Protein AF-A0A2D6SP25-F1 (afdb_monomer)

pLDDT: mean 74.11, std 10.79, range [39.97, 88.5]

Solvent-accessible surface area (backbone atoms only — not comparable to full-atom values): 5726 Å² total; per-residue (Å²): 126,67,58,74,43,81,46,79,43,81,40,62,92,59,48,62,34,39,37,40,40,27,61,69,54,90,58,72,79,62,97,85,60,58,66,69,62,54,50,40,51,76,67,67,68,73,50,43,37,40,41,39,38,96,65,89,55,63,67,45,61,84,78,54,32,40,36,84,57,37,64,40,72,47,64,50,57,94,41,26,40,52,32,31,38,34,38,71,77,92,39,34,39,53,45,77,53,129

Nearest PDB structures (foldseek):
  8etg-assembly1_d  TM=3.106E-01  e=1.733E+00  Schizosaccharomyces pombe
  6luo-assembly2_B  TM=3.287E-01  e=8.159E+00  Ginglymostoma cirratum
  4m9o-assembly1_A  TM=2.236E-01  e=8.159E+00  Danio rerio
  6bqn-assembly1_A  TM=1.917E-01  e=6.124E+00  Homo sapiens

Structure (mmCIF, N/CA/C/O backbone):
data_AF-A0A2D6SP25-F1
#
_entry.id   AF-A0A2D6SP25-F1
#
loop_
_atom_site.group_PDB
_atom_site.id
_atom_site.type_symbol
_atom_site.label_atom_id
_atom_site.label_alt_id
_atom_site.label_comp_id
_atom_site.label_asym_id
_atom_site.label_entity_id
_atom_site.label_seq_id
_atom_site.pdbx_PDB_ins_code
_atom_site.Cartn_x
_atom_site.Cartn_y
_atom_site.Cartn_z
_atom_site.occupancy
_atom_site.B_iso_or_equiv
_atom_site.auth_seq_id
_atom_site.auth_comp_id
_atom_site.auth_asym_id
_atom_site.auth_atom_id
_atom_site.pdbx_PDB_model_num
ATOM 1 N N . PHE A 1 1 ? 7.462 12.673 -17.619 1.00 49.50 1 PHE A N 1
ATOM 2 C CA . PHE A 1 1 ? 7.625 12.053 -16.288 1.00 49.50 1 PHE A CA 1
ATOM 3 C C . PHE A 1 1 ? 7.220 13.085 -15.247 1.00 49.50 1 PHE A C 1
ATOM 5 O O . PHE A 1 1 ? 7.516 14.251 -15.472 1.00 49.50 1 PHE A O 1
ATOM 12 N N . GLY A 1 2 ? 6.466 12.713 -14.206 1.00 60.34 2 GLY A N 1
ATOM 13 C CA . GLY A 1 2 ? 5.963 13.682 -13.214 1.00 60.34 2 GLY A CA 1
ATOM 14 C C . GLY A 1 2 ? 4.455 13.961 -13.232 1.00 60.34 2 GLY A C 1
ATOM 15 O O . GLY A 1 2 ? 4.013 14.977 -12.705 1.00 60.34 2 GLY A O 1
ATOM 16 N N . SER A 1 3 ? 3.639 13.080 -13.818 1.00 77.50 3 SER A N 1
ATOM 17 C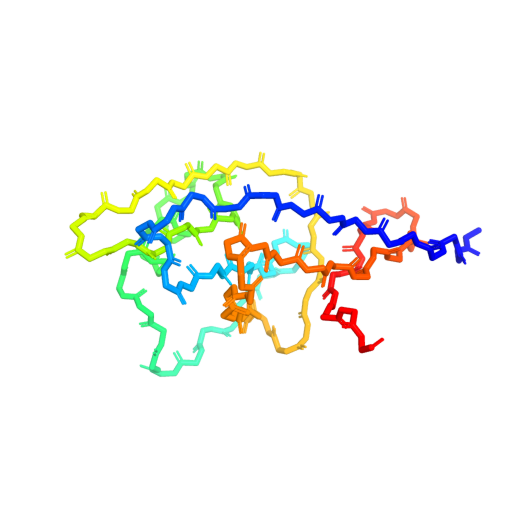 CA . SER A 1 3 ? 2.187 13.165 -13.634 1.00 77.50 3 SER A CA 1
ATOM 18 C C . SER A 1 3 ? 1.836 12.717 -12.219 1.00 77.50 3 SER A C 1
ATOM 20 O O . SER A 1 3 ? 2.066 11.562 -11.856 1.00 77.50 3 SER A O 1
ATOM 22 N N . VAL A 1 4 ? 1.291 13.645 -11.437 1.00 85.31 4 VAL A N 1
ATOM 23 C CA . VAL A 1 4 ? 0.753 13.391 -10.101 1.00 85.31 4 VAL A CA 1
ATOM 24 C C . VAL A 1 4 ? -0.751 13.198 -10.225 1.00 85.31 4 VAL A C 1
ATOM 26 O O . VAL A 1 4 ? -1.454 14.085 -10.707 1.00 85.31 4 VAL A O 1
ATOM 29 N N . ILE A 1 5 ? -1.254 12.050 -9.781 1.00 86.81 5 ILE A N 1
ATOM 30 C CA . ILE A 1 5 ? -2.681 11.726 -9.825 1.00 86.81 5 ILE A CA 1
ATOM 31 C C . ILE A 1 5 ? -3.166 11.417 -8.414 1.00 86.81 5 ILE A C 1
ATOM 33 O O . ILE A 1 5 ? -2.556 10.633 -7.684 1.00 86.81 5 ILE A O 1
ATOM 37 N N . LYS A 1 6 ? -4.304 12.009 -8.045 1.00 87.81 6 LYS A N 1
ATOM 38 C CA . LYS A 1 6 ? -5.063 11.595 -6.867 1.00 87.81 6 LYS A CA 1
ATOM 39 C C . LYS A 1 6 ? -5.923 10.386 -7.222 1.00 87.81 6 LYS A C 1
ATOM 41 O O . LYS A 1 6 ? -6.728 10.455 -8.151 1.00 87.81 6 LYS A O 1
ATOM 46 N N . LYS A 1 7 ? -5.793 9.295 -6.468 1.00 85.00 7 LYS A N 1
ATOM 47 C CA . LYS A 1 7 ? -6.652 8.114 -6.599 1.00 85.00 7 LYS A CA 1
ATOM 48 C C . LYS A 1 7 ? -7.364 7.831 -5.287 1.00 85.00 7 LYS A C 1
ATOM 50 O O . LYS A 1 7 ? -6.733 7.490 -4.291 1.00 85.00 7 LYS A O 1
ATOM 55 N N . ASP A 1 8 ? -8.684 7.924 -5.324 1.00 83.81 8 ASP A N 1
ATOM 56 C CA . ASP A 1 8 ? -9.535 7.534 -4.210 1.00 83.81 8 ASP A CA 1
ATOM 57 C C . ASP A 1 8 ? -9.923 6.058 -4.364 1.00 83.81 8 ASP A C 1
ATOM 59 O O . ASP A 1 8 ? -10.360 5.628 -5.435 1.00 83.81 8 ASP A O 1
ATOM 63 N N . ILE A 1 9 ? -9.734 5.277 -3.302 1.00 83.25 9 ILE A N 1
ATOM 64 C CA . ILE A 1 9 ? -10.088 3.857 -3.251 1.00 83.25 9 ILE A CA 1
ATOM 65 C C . ILE A 1 9 ? -11.104 3.673 -2.134 1.00 83.25 9 ILE A C 1
ATOM 67 O O . ILE A 1 9 ? -10.806 3.947 -0.969 1.00 83.25 9 ILE A O 1
ATOM 71 N N . GLN A 1 10 ? -12.295 3.198 -2.498 1.00 83.06 10 GLN A N 1
ATOM 72 C CA . GLN A 1 10 ? -13.285 2.746 -1.533 1.00 83.06 10 GLN A CA 1
ATOM 73 C C . GLN A 1 10 ? -12.795 1.430 -0.931 1.00 83.06 10 GLN A C 1
ATOM 75 O O . GLN A 1 10 ? -12.524 0.464 -1.645 1.00 83.06 10 GLN A O 1
ATOM 80 N N . VAL A 1 11 ? -12.665 1.401 0.383 1.00 77.56 11 VAL A N 1
ATOM 81 C CA . VAL A 1 11 ? -12.248 0.233 1.149 1.00 77.56 11 VAL A CA 1
ATOM 82 C C . VAL A 1 11 ? -13.369 -0.067 2.118 1.00 77.56 11 VAL A C 1
ATOM 84 O O . VAL A 1 11 ? -13.751 0.790 2.906 1.00 77.56 11 VAL A O 1
ATOM 87 N N . GLY A 1 12 ? -13.970 -1.246 1.964 1.00 72.62 12 GLY A N 1
ATOM 88 C CA . GLY A 1 12 ? -15.186 -1.616 2.681 1.00 72.62 12 GLY A CA 1
ATOM 89 C C . GLY A 1 12 ? -15.058 -1.461 4.196 1.00 72.62 12 GLY A C 1
ATOM 90 O O . GLY A 1 12 ? -13.965 -1.420 4.754 1.00 72.62 12 GLY A O 1
ATOM 91 N N . ASP A 1 13 ? -16.206 -1.433 4.856 1.00 75.75 13 ASP A N 1
ATOM 92 C CA . ASP A 1 13 ? -16.410 -0.975 6.238 1.00 75.75 13 ASP A CA 1
ATOM 93 C C . ASP A 1 13 ? -15.614 -1.754 7.302 1.00 75.75 13 ASP A C 1
ATOM 95 O O . ASP A 1 13 ? 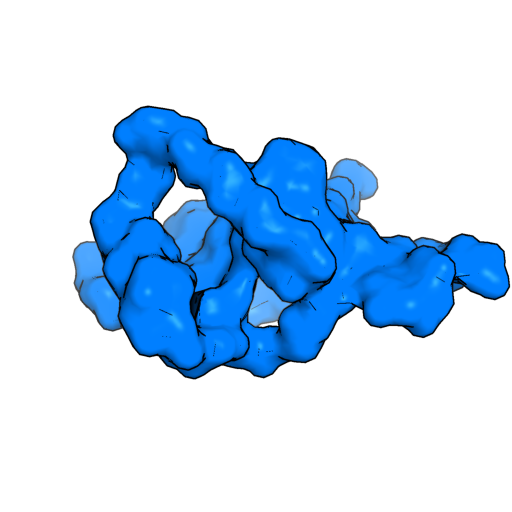-15.518 -1.342 8.454 1.00 75.75 13 ASP A O 1
ATOM 99 N N . LYS A 1 14 ? -15.048 -2.902 6.921 1.00 75.94 14 LYS A N 1
ATOM 100 C CA . LYS A 1 14 ? -14.285 -3.805 7.790 1.00 75.94 14 LYS A CA 1
ATOM 101 C C . LYS A 1 14 ? -12.769 -3.629 7.678 1.00 75.94 14 LYS A C 1
ATOM 103 O O . LYS A 1 14 ? -12.036 -4.224 8.469 1.00 75.94 14 LYS A O 1
ATOM 108 N N . VAL A 1 15 ? -12.289 -2.848 6.709 1.00 75.31 15 VAL A N 1
ATOM 109 C CA . VAL A 1 15 ? -10.857 -2.619 6.490 1.00 75.31 15 VAL A CA 1
ATOM 110 C C . VAL A 1 15 ? -10.382 -1.518 7.430 1.00 75.31 15 VAL A C 1
ATOM 112 O O . VAL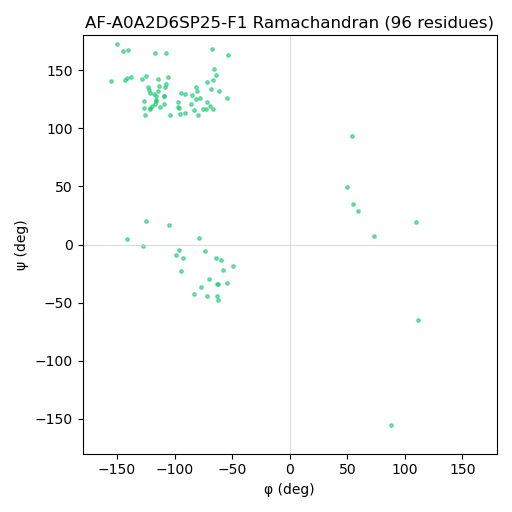 A 1 15 ? -10.790 -0.367 7.318 1.00 75.31 15 VAL A O 1
ATOM 115 N N . THR A 1 16 ? -9.482 -1.858 8.348 1.00 80.25 16 THR A N 1
ATOM 116 C CA . THR A 1 16 ? -8.940 -0.908 9.333 1.00 80.25 16 THR A CA 1
ATOM 117 C C . THR A 1 16 ? -7.627 -0.287 8.875 1.00 80.25 16 THR A C 1
ATOM 119 O O . THR A 1 16 ? -7.252 0.799 9.322 1.00 80.25 16 THR A O 1
ATOM 122 N N . LYS A 1 17 ? -6.918 -0.963 7.966 1.00 82.19 17 LYS A N 1
ATOM 123 C CA . LYS A 1 17 ? -5.627 -0.516 7.449 1.00 82.19 17 LYS A CA 1
ATOM 124 C C . LYS A 1 17 ? -5.366 -1.105 6.068 1.00 82.19 17 LYS A C 1
ATOM 126 O O . LYS A 1 17 ? -5.639 -2.279 5.824 1.00 82.19 17 LYS A O 1
ATOM 131 N N . VAL A 1 18 ? -4.783 -0.304 5.187 1.00 81.31 18 VAL A N 1
ATOM 132 C CA . VAL A 1 18 ? -4.290 -0.742 3.878 1.00 81.31 18 VAL A CA 1
ATOM 133 C C . VAL A 1 18 ? -2.788 -0.551 3.856 1.00 81.31 18 VAL A C 1
ATOM 135 O O . VAL A 1 18 ? -2.322 0.556 4.112 1.00 81.31 18 VAL A O 1
ATOM 138 N N . CYS A 1 19 ? -2.038 -1.610 3.571 1.00 82.94 19 CYS A N 1
ATOM 139 C CA . CYS A 1 19 ? -0.583 -1.561 3.506 1.00 82.94 19 CYS A CA 1
ATOM 140 C C . CYS A 1 19 ? -0.093 -1.824 2.081 1.00 82.94 19 CYS A C 1
ATOM 142 O O . CYS A 1 19 ? -0.512 -2.785 1.433 1.00 82.94 19 CYS A O 1
ATOM 144 N N . PHE A 1 20 ? 0.811 -0.964 1.629 1.00 83.75 20 PHE A N 1
ATOM 145 C CA . PHE A 1 20 ? 1.549 -1.052 0.377 1.00 83.75 20 PHE A CA 1
ATOM 146 C C . PHE A 1 20 ? 2.988 -1.430 0.699 1.00 83.75 20 PHE A C 1
ATOM 148 O O . PHE A 1 20 ? 3.547 -0.907 1.666 1.00 83.75 20 PHE A O 1
ATOM 155 N N . VAL A 1 21 ? 3.571 -2.330 -0.089 1.00 82.75 21 VAL A N 1
ATOM 156 C CA . VAL A 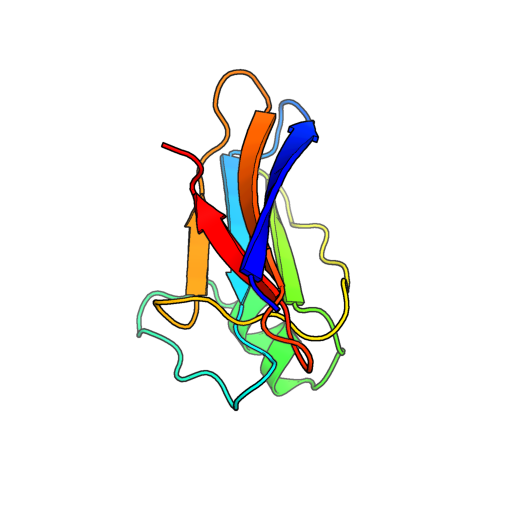1 21 ? 4.952 -2.778 0.110 1.00 82.75 21 VAL A CA 1
ATOM 157 C C . VAL A 1 21 ? 5.777 -2.543 -1.143 1.00 82.75 21 VAL A C 1
ATOM 159 O O . VAL A 1 21 ? 5.325 -2.847 -2.247 1.00 82.75 21 VAL A O 1
ATOM 162 N N . GLU A 1 22 ? 6.979 -2.014 -0.940 1.00 80.75 22 GLU A N 1
ATOM 163 C CA . GLU A 1 22 ? 8.005 -1.817 -1.957 1.00 80.75 22 GLU A CA 1
ATOM 164 C C . GLU A 1 22 ? 8.295 -3.146 -2.664 1.00 80.75 22 GLU A C 1
ATOM 166 O O . GLU A 1 22 ? 8.525 -4.181 -2.033 1.00 80.75 22 GLU A O 1
ATOM 171 N N . ASN A 1 23 ? 8.207 -3.129 -3.989 1.00 79.88 23 ASN A N 1
ATOM 172 C CA . ASN A 1 23 ? 8.510 -4.287 -4.826 1.00 79.88 23 ASN A CA 1
ATOM 173 C C . ASN A 1 23 ? 9.233 -3.911 -6.127 1.00 79.88 23 ASN A C 1
ATOM 175 O O . ASN A 1 23 ? 9.442 -4.770 -6.988 1.00 79.88 23 ASN A O 1
ATOM 179 N N . PHE A 1 24 ? 9.586 -2.636 -6.295 1.00 68.56 24 PHE A N 1
ATOM 180 C CA . PHE A 1 24 ? 10.522 -2.182 -7.310 1.00 68.56 24 PHE A CA 1
ATOM 181 C C . PHE A 1 24 ? 11.967 -2.491 -6.887 1.00 68.56 24 PHE A C 1
ATOM 183 O O . PHE A 1 24 ? 12.766 -2.918 -7.722 1.00 68.56 24 PHE A O 1
ATOM 190 N N . GLN A 1 25 ? 12.277 -2.371 -5.595 1.00 71.69 25 GLN A N 1
ATOM 191 C CA . GLN A 1 25 ? 13.510 -2.876 -4.976 1.00 71.69 25 GLN A CA 1
ATOM 192 C C . GLN A 1 25 ? 13.193 -3.943 -3.918 1.00 71.69 25 GLN A C 1
ATOM 194 O O . GLN A 1 25 ? 12.042 -4.098 -3.517 1.00 71.69 25 GLN A O 1
ATOM 199 N N . ASN A 1 26 ? 14.198 -4.715 -3.484 1.00 74.44 26 ASN A N 1
ATOM 200 C CA . ASN A 1 26 ? 14.001 -5.683 -2.401 1.00 74.44 26 ASN A CA 1
ATOM 201 C C . ASN A 1 26 ? 13.712 -4.931 -1.090 1.00 74.44 26 ASN A C 1
ATOM 203 O O . ASN A 1 26 ? 14.601 -4.217 -0.623 1.00 74.44 26 ASN A O 1
ATOM 207 N N . PRO A 1 27 ? 12.521 -5.099 -0.486 1.00 70.75 27 PRO A N 1
ATOM 208 C CA . PRO A 1 27 ? 12.144 -4.347 0.702 1.00 70.75 27 PRO A CA 1
ATOM 209 C C . PRO A 1 27 ? 12.923 -4.818 1.935 1.00 70.75 27 PRO A C 1
ATOM 211 O O . PRO A 1 27 ? 13.084 -6.018 2.177 1.00 70.75 27 PRO A O 1
ATOM 214 N N . SER A 1 28 ? 13.343 -3.868 2.766 1.00 74.12 28 SER A N 1
ATOM 215 C CA . SER A 1 28 ? 13.816 -4.103 4.126 1.00 74.12 28 SER A CA 1
ATOM 216 C C . SER A 1 28 ? 12.643 -3.996 5.100 1.00 74.12 28 SER A C 1
ATOM 218 O O . SER A 1 28 ? 12.046 -2.935 5.292 1.00 74.12 28 SER A O 1
ATOM 220 N N . PHE A 1 29 ? 12.274 -5.112 5.730 1.00 67.12 29 PHE A N 1
ATOM 221 C CA . PHE A 1 29 ? 11.123 -5.137 6.630 1.00 67.12 29 PHE A CA 1
ATOM 222 C C . PHE A 1 29 ? 11.455 -4.534 8.003 1.00 67.12 29 PHE A C 1
ATOM 224 O O . PHE A 1 29 ? 12.356 -5.037 8.680 1.00 67.12 29 PHE A O 1
ATOM 231 N N . PRO A 1 30 ? 10.692 -3.536 8.488 1.00 66.44 30 PRO A N 1
ATOM 232 C CA . PRO A 1 30 ? 10.799 -3.101 9.875 1.00 66.44 30 PRO A CA 1
ATOM 233 C C . PRO A 1 30 ? 10.337 -4.214 10.834 1.00 66.44 30 PRO A C 1
ATOM 235 O O . PRO A 1 30 ? 9.483 -5.036 10.495 1.00 66.44 30 PRO A O 1
ATOM 238 N N . ALA A 1 31 ? 10.893 -4.247 12.050 1.00 63.00 31 ALA A N 1
ATOM 239 C CA . ALA A 1 31 ? 10.726 -5.349 13.015 1.00 63.00 31 ALA A CA 1
ATOM 240 C C . ALA A 1 31 ? 9.262 -5.653 13.408 1.00 63.00 31 ALA A C 1
ATOM 242 O O . ALA A 1 31 ? 8.942 -6.748 13.858 1.00 63.00 31 ALA A O 1
ATOM 243 N N . ASN A 1 32 ? 8.377 -4.680 13.224 1.00 71.25 32 ASN A N 1
ATOM 244 C CA . ASN A 1 32 ? 6.967 -4.662 13.595 1.00 71.25 32 ASN A CA 1
ATOM 245 C C . ASN A 1 32 ? 6.011 -4.846 12.397 1.00 71.25 32 ASN A C 1
ATOM 247 O O . ASN A 1 32 ? 4.823 -4.535 12.499 1.00 71.25 32 ASN A O 1
ATOM 251 N N . VAL A 1 33 ? 6.508 -5.339 11.257 1.00 71.19 33 VAL A N 1
ATOM 252 C CA . VAL A 1 33 ? 5.666 -5.732 10.117 1.00 71.19 33 VAL A CA 1
ATOM 253 C C . VAL A 1 33 ? 4.794 -6.937 10.457 1.00 71.19 33 VAL A C 1
ATOM 255 O O . VAL A 1 33 ? 5.222 -7.885 11.113 1.00 71.19 33 VAL A O 1
ATOM 258 N N . ASP A 1 34 ? 3.558 -6.904 9.964 1.00 75.50 34 ASP A N 1
ATOM 259 C CA . ASP A 1 34 ? 2.601 -7.987 10.143 1.00 75.50 34 ASP A CA 1
ATOM 260 C C . ASP A 1 34 ? 3.112 -9.302 9.507 1.00 75.50 34 ASP A C 1
ATOM 262 O O . ASP A 1 34 ? 3.526 -9.284 8.340 1.00 75.50 34 ASP A O 1
ATOM 266 N N . PRO A 1 35 ? 3.064 -10.449 10.216 1.00 74.50 35 PRO A N 1
ATOM 267 C CA . PRO A 1 35 ? 3.628 -11.712 9.738 1.00 74.50 35 PRO A CA 1
ATOM 268 C C . PRO A 1 35 ? 3.112 -12.156 8.368 1.00 74.50 35 PRO A C 1
ATOM 270 O O . PRO A 1 35 ? 3.874 -12.724 7.593 1.00 74.50 35 PRO A O 1
ATOM 273 N N . ILE A 1 36 ? 1.853 -11.857 8.029 1.00 70.62 36 ILE A N 1
ATOM 274 C CA . ILE A 1 36 ? 1.274 -12.258 6.738 1.00 70.62 36 ILE A CA 1
ATOM 275 C C . ILE A 1 36 ? 1.867 -11.479 5.557 1.00 70.62 36 ILE A C 1
ATOM 277 O O . ILE A 1 36 ? 1.935 -11.989 4.443 1.00 70.62 36 ILE A O 1
ATOM 281 N N . ILE A 1 37 ? 2.299 -10.237 5.798 1.00 67.62 37 ILE A N 1
ATOM 282 C CA . ILE A 1 37 ? 2.941 -9.397 4.786 1.00 67.62 37 ILE A CA 1
ATOM 283 C C . ILE A 1 37 ? 4.336 -9.959 4.516 1.00 67.62 37 ILE A C 1
ATOM 285 O O . ILE A 1 37 ? 4.726 -10.137 3.364 1.00 67.62 37 ILE A O 1
ATOM 289 N N . LYS A 1 38 ? 5.052 -10.312 5.591 1.00 70.44 38 LYS A N 1
ATOM 290 C CA . LYS A 1 38 ? 6.374 -10.933 5.517 1.00 70.44 38 LYS A CA 1
ATOM 291 C C . LYS A 1 38 ? 6.323 -12.290 4.806 1.00 70.44 38 LYS A C 1
ATOM 293 O O . LYS A 1 38 ? 7.104 -12.518 3.888 1.00 70.44 38 LYS A O 1
ATOM 298 N N . ASP A 1 39 ? 5.382 -13.153 5.180 1.00 69.31 39 ASP A N 1
ATOM 299 C CA . ASP A 1 39 ? 5.212 -14.486 4.592 1.00 69.31 39 ASP A CA 1
ATOM 300 C C . ASP A 1 39 ? 4.861 -14.432 3.096 1.00 69.31 39 ASP A C 1
ATOM 302 O O . ASP A 1 39 ? 5.475 -15.121 2.282 1.00 69.31 39 ASP A O 1
ATOM 306 N N . SER A 1 40 ? 3.943 -13.540 2.703 1.00 67.62 40 SER A N 1
ATOM 307 C CA . SER A 1 40 ? 3.523 -13.394 1.303 1.00 67.62 40 SER A CA 1
ATOM 308 C C . SER A 1 40 ? 4.668 -12.940 0.389 1.00 67.62 40 SER A C 1
ATOM 310 O O . SER A 1 40 ? 4.716 -13.354 -0.774 1.00 67.62 40 SER A O 1
ATOM 312 N N . ILE A 1 41 ? 5.590 -12.111 0.889 1.00 69.19 41 ILE A N 1
ATOM 313 C CA . ILE A 1 41 ? 6.727 -11.621 0.098 1.00 69.19 41 ILE A CA 1
ATOM 314 C C . ILE A 1 41 ? 7.874 -12.631 0.080 1.00 69.19 41 ILE A C 1
ATOM 316 O O . ILE A 1 41 ? 8.406 -12.904 -0.993 1.00 69.19 41 ILE A O 1
ATOM 320 N N . LEU A 1 42 ? 8.207 -13.254 1.218 1.00 68.69 42 LEU A N 1
ATOM 321 C CA . LEU A 1 42 ? 9.233 -14.306 1.271 1.00 68.69 42 LEU A CA 1
ATOM 322 C C . LEU A 1 42 ? 8.853 -15.534 0.433 1.00 68.69 42 LEU A C 1
ATOM 324 O O . LEU A 1 42 ? 9.715 -16.143 -0.194 1.00 68.69 42 LEU A O 1
ATOM 328 N N . SER A 1 43 ? 7.560 -15.852 0.359 1.00 66.88 43 SER A N 1
ATOM 329 C CA . SER A 1 43 ? 7.028 -16.943 -0.466 1.00 66.88 43 SER A CA 1
ATOM 330 C C . SER A 1 43 ? 6.899 -16.584 -1.955 1.00 66.88 43 SER A C 1
ATOM 332 O O . SER A 1 43 ? 6.349 -17.360 -2.732 1.00 66.88 43 SER A O 1
ATOM 334 N N . ASN A 1 44 ? 7.381 -15.404 -2.367 1.00 62.38 44 ASN A N 1
ATOM 335 C CA . ASN A 1 44 ? 7.436 -14.935 -3.753 1.00 62.38 44 ASN A CA 1
ATOM 336 C C . ASN A 1 44 ? 6.077 -14.957 -4.487 1.00 62.38 44 ASN A C 1
ATOM 338 O O . ASN A 1 44 ? 5.984 -15.210 -5.686 1.00 62.38 44 ASN A O 1
ATOM 342 N N . THR A 1 45 ? 4.992 -14.680 -3.759 1.00 61.47 45 THR A N 1
ATOM 343 C CA . THR A 1 45 ? 3.611 -14.793 -4.273 1.00 61.47 45 THR A CA 1
ATOM 344 C C . THR A 1 45 ? 3.207 -13.685 -5.259 1.00 61.47 45 THR A C 1
ATOM 346 O O . THR A 1 45 ? 2.102 -13.720 -5.802 1.00 61.47 45 THR A O 1
ATOM 349 N N . GLY A 1 46 ? 4.060 -12.675 -5.472 1.00 61.34 46 GLY A N 1
ATOM 350 C CA . GLY A 1 46 ? 3.813 -11.548 -6.382 1.00 61.34 46 GLY A CA 1
ATOM 351 C C . GLY A 1 46 ? 2.782 -10.517 -5.894 1.00 61.34 46 GLY A C 1
ATOM 352 O O . GLY A 1 46 ? 2.403 -9.628 -6.659 1.00 61.34 46 GLY A O 1
ATOM 353 N N . ARG A 1 47 ? 2.305 -10.613 -4.645 1.00 67.69 47 ARG A N 1
ATOM 354 C CA . ARG A 1 47 ? 1.307 -9.701 -4.053 1.00 67.69 47 ARG A CA 1
ATOM 355 C C . ARG A 1 47 ? 1.990 -8.571 -3.277 1.00 67.69 47 ARG A C 1
ATOM 357 O O . ARG A 1 47 ? 2.845 -8.842 -2.442 1.00 67.69 47 ARG A O 1
ATOM 364 N N . ASN A 1 48 ? 1.593 -7.323 -3.530 1.00 66.12 48 ASN A N 1
ATOM 365 C CA . ASN A 1 48 ? 2.212 -6.119 -2.948 1.00 66.12 48 ASN A CA 1
ATOM 366 C C . ASN A 1 48 ? 1.220 -5.152 -2.273 1.00 66.12 48 ASN A C 1
ATOM 368 O O . ASN A 1 48 ? 1.638 -4.140 -1.708 1.00 66.12 48 ASN A O 1
ATOM 372 N N . VAL A 1 49 ? -0.081 -5.462 -2.293 1.00 66.38 49 VAL A N 1
ATOM 373 C CA . VAL A 1 49 ? -1.122 -4.711 -1.578 1.00 66.38 49 VAL A CA 1
ATOM 374 C C . VAL A 1 49 ? -1.856 -5.634 -0.616 1.00 66.38 49 VAL A C 1
ATOM 376 O O . VAL A 1 49 ? -2.328 -6.709 -1.000 1.00 66.38 49 VAL A O 1
ATOM 379 N N . PHE A 1 50 ? -1.986 -5.192 0.634 1.00 70.75 50 PHE A N 1
ATOM 380 C CA . PHE A 1 50 ? -2.580 -5.965 1.720 1.00 70.75 50 PHE A CA 1
ATOM 381 C C . PHE A 1 50 ? -3.704 -5.174 2.392 1.00 70.75 50 PHE A C 1
ATOM 383 O O . PHE A 1 50 ? -3.489 -4.065 2.888 1.00 70.75 50 PHE A O 1
ATOM 390 N N . LEU A 1 51 ? -4.905 -5.756 2.429 1.00 62.97 51 LEU A N 1
ATOM 391 C CA . LEU A 1 51 ? -6.058 -5.218 3.150 1.00 62.97 51 LEU A CA 1
ATOM 392 C C . LEU A 1 51 ? -6.128 -5.897 4.519 1.00 62.97 51 LEU A C 1
ATOM 394 O O . LEU A 1 51 ? -6.276 -7.115 4.584 1.00 62.97 51 LEU A O 1
ATOM 398 N N . LEU A 1 52 ? -6.004 -5.140 5.611 1.00 59.97 52 LEU A N 1
ATOM 399 C CA . LEU A 1 52 ? -6.127 -5.671 6.969 1.00 59.97 52 LEU A CA 1
ATOM 400 C C . LEU A 1 52 ? -7.568 -5.468 7.472 1.00 59.97 52 LEU A C 1
ATOM 402 O O . LEU A 1 52 ? -8.005 -4.338 7.680 1.00 59.97 52 LEU A O 1
ATOM 406 N N . GLU A 1 53 ? -8.301 -6.572 7.643 1.00 54.78 53 GLU A N 1
ATOM 407 C CA . GLU A 1 53 ? -9.639 -6.640 8.257 1.00 54.78 53 GLU A CA 1
ATOM 408 C C . GLU A 1 53 ? -9.556 -7.284 9.656 1.00 54.78 53 GLU A C 1
ATOM 410 O O . GLU A 1 53 ? -8.557 -7.928 9.986 1.00 54.78 53 GLU A O 1
ATOM 415 N N . SER A 1 54 ? -10.608 -7.155 10.476 1.00 51.53 54 SER A N 1
ATOM 416 C CA . SER A 1 54 ? -10.694 -7.771 11.816 1.00 51.53 54 SER A CA 1
ATOM 417 C C . SER A 1 54 ? -10.700 -9.314 11.814 1.00 51.53 54 SER A C 1
ATOM 419 O O . SER A 1 54 ? -10.552 -9.920 12.871 1.00 51.53 54 SER A O 1
ATOM 421 N N . ILE A 1 55 ? -10.861 -9.954 10.647 1.00 39.97 55 ILE A N 1
ATOM 422 C CA . ILE A 1 55 ? -10.779 -11.406 10.369 1.00 39.97 55 ILE A CA 1
ATOM 423 C C . ILE A 1 55 ? -10.119 -11.531 8.963 1.00 39.97 55 ILE A C 1
ATOM 425 O O . ILE A 1 55 ? -10.338 -10.640 8.145 1.00 39.97 55 ILE A O 1
ATOM 429 N 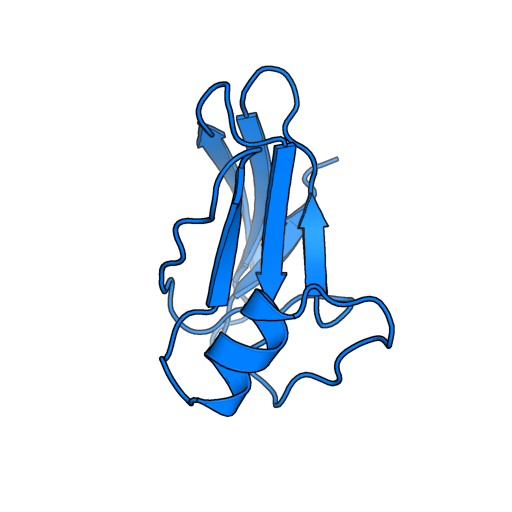N . PRO A 1 56 ? -9.227 -12.498 8.649 1.00 40.91 56 PRO A N 1
ATOM 430 C CA . PRO A 1 56 ? -8.072 -12.216 7.785 1.00 40.91 56 PRO A CA 1
ATOM 431 C C . PRO A 1 56 ? -8.345 -11.915 6.293 1.00 40.91 56 PRO A C 1
ATOM 433 O O . PRO A 1 56 ? -8.789 -12.758 5.524 1.00 40.91 56 PRO A O 1
ATOM 436 N N . LYS A 1 57 ? -7.935 -10.701 5.907 1.00 49.56 57 LYS A N 1
ATOM 437 C CA . LYS A 1 57 ? -6.891 -10.321 4.928 1.00 49.56 57 LYS A CA 1
ATOM 438 C C . LYS A 1 57 ? -6.934 -10.876 3.503 1.00 49.56 57 LYS A C 1
ATOM 440 O O . LYS A 1 57 ? -6.286 -11.865 3.168 1.00 49.56 57 LYS A O 1
ATOM 445 N N . ARG A 1 58 ? -7.558 -10.107 2.608 1.00 57.88 58 ARG A N 1
ATOM 446 C CA . ARG A 1 58 ? -7.351 -10.217 1.156 1.00 57.88 58 ARG A CA 1
ATOM 447 C C . ARG A 1 58 ? -6.074 -9.466 0.740 1.00 57.88 58 ARG A C 1
ATOM 449 O O . ARG A 1 58 ? -5.851 -8.334 1.167 1.00 57.88 58 ARG A O 1
ATOM 456 N N . SER A 1 59 ? -5.252 -10.076 -0.115 1.00 56.50 59 SER A N 1
ATOM 457 C CA . SER A 1 59 ? -4.086 -9.445 -0.757 1.00 56.50 59 SER A CA 1
ATOM 458 C C . SER A 1 59 ? -4.162 -9.575 -2.278 1.00 56.50 59 SER A C 1
ATOM 460 O O . SER A 1 59 ? -4.676 -10.570 -2.792 1.00 56.50 59 SER A O 1
ATOM 462 N N . PHE A 1 60 ? -3.681 -8.565 -3.004 1.00 62.53 60 PHE A N 1
ATOM 463 C CA . PHE A 1 60 ? -3.687 -8.530 -4.472 1.00 62.53 60 PHE A CA 1
ATOM 464 C C . PHE A 1 60 ? -2.432 -7.833 -5.027 1.00 62.53 60 PHE A C 1
ATOM 466 O O . PHE A 1 60 ? -1.661 -7.235 -4.275 1.00 62.53 60 PHE A O 1
ATOM 473 N N . SER A 1 61 ? -2.189 -7.975 -6.335 1.00 59.62 61 SER A N 1
ATOM 474 C CA . SER A 1 61 ? -1.016 -7.423 -7.031 1.00 59.62 61 SER A CA 1
ATOM 475 C C . SER A 1 61 ? -1.414 -6.254 -7.931 1.00 59.62 61 SER A C 1
ATOM 477 O O . SER A 1 61 ? -2.412 -6.357 -8.644 1.00 59.62 61 SER A O 1
ATOM 479 N N . ILE A 1 62 ? -0.642 -5.162 -7.914 1.00 65.25 62 ILE A N 1
ATOM 480 C CA . ILE A 1 62 ? -0.864 -3.984 -8.780 1.00 65.25 62 ILE A CA 1
ATOM 481 C C . ILE A 1 62 ? 0.357 -3.593 -9.632 1.00 65.25 62 ILE A C 1
ATOM 483 O O . ILE A 1 62 ? 0.441 -2.464 -10.106 1.00 65.25 62 ILE A O 1
ATOM 487 N N . GLY A 1 63 ? 1.306 -4.510 -9.852 1.00 68.00 63 GLY A N 1
ATOM 488 C CA . GLY A 1 63 ? 2.535 -4.232 -10.613 1.00 68.00 63 GLY A CA 1
ATOM 489 C C . GLY A 1 63 ? 3.669 -3.684 -9.741 1.00 68.00 63 GLY A C 1
ATOM 490 O O . GLY A 1 63 ? 3.699 -3.972 -8.548 1.00 68.00 63 GLY A O 1
ATOM 491 N N . LYS A 1 64 ? 4.624 -2.939 -10.318 1.00 71.62 64 LYS A N 1
ATOM 492 C CA . LYS A 1 64 ? 5.788 -2.387 -9.594 1.00 71.62 64 LYS A CA 1
ATOM 493 C C . LYS A 1 64 ? 5.452 -1.040 -8.943 1.00 71.62 64 LYS A C 1
ATOM 495 O O . LYS A 1 64 ? 5.088 -0.094 -9.640 1.00 71.62 64 LYS A O 1
ATOM 500 N N . ILE A 1 65 ? 5.593 -0.957 -7.627 1.00 73.62 65 ILE A N 1
ATOM 501 C CA . ILE A 1 65 ? 5.319 0.217 -6.801 1.00 73.62 65 ILE A CA 1
ATOM 502 C C . ILE A 1 65 ? 6.530 0.514 -5.928 1.00 73.62 65 ILE A C 1
ATOM 504 O O . ILE A 1 65 ? 7.153 -0.413 -5.414 1.00 73.62 65 ILE A O 1
ATOM 508 N N . SER A 1 66 ? 6.805 1.803 -5.744 1.00 80.00 66 SER A N 1
ATOM 509 C CA . SER A 1 66 ? 7.767 2.276 -4.757 1.00 80.00 66 SER A CA 1
ATOM 510 C C . SER A 1 66 ? 7.076 3.057 -3.648 1.00 80.00 66 SER A C 1
ATOM 512 O O . SER A 1 66 ? 6.164 3.853 -3.902 1.00 80.00 66 SER A O 1
ATOM 514 N N . VAL A 1 67 ? 7.475 2.797 -2.407 1.00 75.81 67 VAL A N 1
ATOM 515 C CA . VAL A 1 67 ? 6.923 3.428 -1.202 1.00 75.81 67 VAL A CA 1
ATOM 516 C C . VAL A 1 67 ? 8.051 3.769 -0.239 1.00 75.81 67 VAL A C 1
ATOM 518 O O . VAL A 1 67 ? 9.018 3.030 -0.120 1.00 75.81 67 VAL A O 1
ATOM 521 N N . ASN A 1 68 ? 7.918 4.892 0.466 1.00 74.50 68 ASN A N 1
ATOM 522 C CA . ASN A 1 68 ? 8.856 5.295 1.509 1.00 74.50 68 ASN A CA 1
ATOM 523 C C . ASN A 1 68 ? 8.084 5.590 2.808 1.00 74.50 68 ASN A C 1
ATOM 525 O O . ASN A 1 68 ? 7.255 6.510 2.808 1.00 74.50 68 ASN A O 1
ATOM 529 N N . PRO A 1 69 ? 8.322 4.845 3.906 1.00 76.69 69 PRO A N 1
ATOM 530 C CA . PRO A 1 69 ? 9.234 3.691 4.033 1.00 76.69 69 PRO A CA 1
ATOM 531 C C . PRO A 1 69 ? 8.756 2.462 3.231 1.00 76.69 69 PRO A C 1
ATOM 533 O O . PRO A 1 69 ? 7.595 2.435 2.822 1.00 76.69 69 PRO A O 1
ATOM 536 N N . ASP A 1 70 ? 9.611 1.437 3.071 1.00 80.12 70 ASP A N 1
ATOM 537 C CA . ASP A 1 70 ? 9.371 0.200 2.285 1.00 80.12 70 ASP A CA 1
ATOM 538 C C . ASP A 1 70 ? 8.034 -0.505 2.581 1.00 80.12 70 ASP A C 1
ATOM 540 O O . ASP A 1 70 ? 7.550 -1.313 1.789 1.00 80.12 70 ASP A O 1
ATOM 544 N N . VAL A 1 71 ? 7.408 -0.192 3.719 1.00 81.50 71 VAL A N 1
ATOM 545 C CA . VAL A 1 71 ? 6.018 -0.529 4.024 1.00 81.50 71 VAL A CA 1
ATOM 546 C C . VAL A 1 71 ? 5.247 0.736 4.402 1.00 81.50 71 VAL A C 1
ATOM 548 O O . VAL A 1 71 ? 5.425 1.286 5.491 1.00 81.50 71 VAL A O 1
ATOM 551 N N . LEU A 1 72 ? 4.315 1.154 3.544 1.00 83.19 72 LEU A N 1
ATOM 552 C CA . LEU A 1 72 ? 3.419 2.284 3.787 1.00 83.19 72 LEU A CA 1
ATOM 553 C C . LEU A 1 72 ? 2.024 1.777 4.148 1.00 83.19 72 LEU A C 1
ATOM 555 O O . LEU A 1 72 ? 1.305 1.257 3.297 1.00 83.19 72 LEU A O 1
ATOM 559 N N . CYS A 1 73 ? 1.601 1.974 5.396 1.00 84.19 73 CYS A N 1
ATOM 560 C CA . CYS A 1 73 ? 0.249 1.633 5.824 1.00 84.19 73 CYS A CA 1
ATOM 561 C C . CYS A 1 73 ? -0.603 2.878 6.084 1.00 84.19 73 CYS A C 1
ATOM 563 O O . CYS A 1 73 ? -0.235 3.731 6.889 1.00 84.19 73 CYS A O 1
ATOM 565 N N . ILE A 1 74 ? -1.779 2.941 5.465 1.00 85.19 74 ILE A N 1
ATOM 566 C CA . ILE A 1 74 ? -2.730 4.049 5.565 1.00 85.19 74 ILE A CA 1
ATOM 567 C C . ILE A 1 74 ? -4.033 3.532 6.178 1.00 85.19 74 ILE A C 1
ATOM 569 O O . ILE A 1 74 ? -4.596 2.535 5.721 1.00 85.19 74 ILE A O 1
ATOM 573 N N . SER A 1 75 ? -4.518 4.217 7.212 1.00 86.25 75 SER A N 1
ATOM 574 C CA . SER A 1 75 ? -5.839 3.956 7.787 1.00 86.25 75 SER A CA 1
ATOM 575 C C . SER A 1 75 ? -6.927 4.628 6.941 1.00 86.25 75 SER A C 1
ATOM 577 O O . SER A 1 75 ? -6.778 5.811 6.611 1.00 86.25 75 SER A O 1
ATOM 579 N N . PRO A 1 76 ? -8.011 3.921 6.585 1.00 83.50 76 PRO A N 1
ATOM 580 C CA . PRO A 1 76 ? -9.131 4.519 5.869 1.00 83.50 76 PRO A CA 1
ATOM 581 C C . PRO A 1 76 ? -9.842 5.596 6.690 1.00 83.50 76 PRO A C 1
ATOM 583 O O . PRO A 1 76 ? -9.986 5.470 7.903 1.00 83.50 76 PRO A O 1
ATOM 586 N N . VAL A 1 77 ? -10.334 6.635 6.015 1.00 82.19 77 VAL A N 1
ATOM 587 C CA . VAL A 1 77 ? -11.226 7.657 6.578 1.00 82.19 77 VAL A CA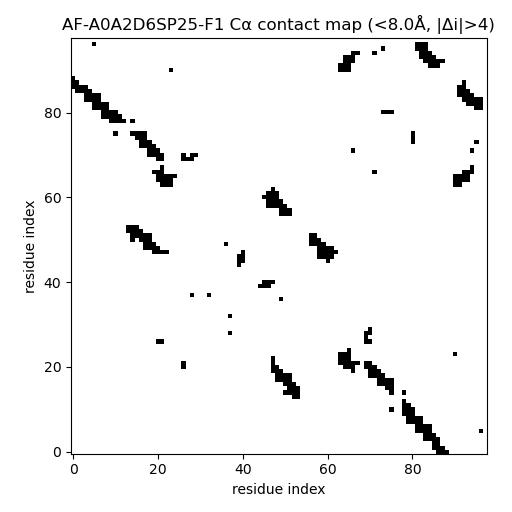 1
ATOM 588 C C . VAL A 1 77 ? -12.550 7.560 5.833 1.00 82.19 77 VAL A C 1
ATOM 590 O O . VAL A 1 77 ? -12.562 7.638 4.607 1.00 82.19 77 VAL A O 1
ATOM 593 N N . ALA A 1 78 ? -13.651 7.355 6.562 1.00 81.94 78 ALA A N 1
ATOM 594 C CA . ALA A 1 78 ? -14.982 7.147 5.980 1.00 81.94 78 ALA A CA 1
ATOM 595 C C . ALA A 1 78 ? -14.993 6.073 4.866 1.00 81.94 78 ALA A C 1
ATOM 597 O O . ALA A 1 78 ? -15.486 6.305 3.764 1.00 81.94 78 ALA A O 1
ATOM 598 N N . ASN A 1 79 ? -14.404 4.901 5.145 1.00 81.69 79 ASN A N 1
ATOM 599 C CA . ASN A 1 79 ? -14.319 3.760 4.218 1.00 81.69 79 ASN A CA 1
ATOM 600 C C . ASN A 1 79 ? -13.581 4.086 2.906 1.00 81.69 79 ASN A C 1
ATOM 602 O O . ASN A 1 79 ? -13.842 3.504 1.852 1.00 81.69 79 ASN A O 1
ATOM 606 N N . ARG A 1 80 ? -12.641 5.038 2.954 1.00 83.69 80 ARG A N 1
ATOM 607 C CA . ARG A 1 80 ? -11.879 5.484 1.789 1.00 83.69 80 ARG A CA 1
ATOM 608 C C . ARG A 1 80 ? -10.423 5.762 2.137 1.00 83.69 80 ARG A C 1
ATOM 610 O O . ARG A 1 80 ? -10.122 6.321 3.189 1.00 83.69 80 ARG A O 1
ATOM 617 N N . ILE A 1 81 ? -9.512 5.440 1.224 1.00 87.75 81 ILE A N 1
ATOM 618 C CA . ILE A 1 81 ? -8.141 5.969 1.235 1.00 87.75 81 ILE A CA 1
ATOM 619 C C . ILE A 1 81 ? -7.927 6.842 0.002 1.00 87.75 81 ILE A C 1
ATOM 621 O O . ILE A 1 81 ? -8.443 6.546 -1.073 1.00 87.75 81 ILE A O 1
ATOM 625 N N . SER A 1 82 ? -7.182 7.932 0.170 1.00 86.69 82 SER A N 1
ATOM 626 C CA . SER A 1 82 ? -6.799 8.825 -0.926 1.00 86.69 82 SER A CA 1
ATOM 627 C C . SER A 1 82 ? -5.289 8.710 -1.122 1.00 86.69 82 SER A C 1
ATOM 629 O O . SER A 1 82 ? -4.517 8.986 -0.201 1.00 86.69 82 SER A O 1
ATOM 631 N N . LEU A 1 83 ? -4.872 8.259 -2.301 1.00 88.50 83 LEU A N 1
ATOM 632 C CA . LEU A 1 83 ? -3.475 8.045 -2.663 1.00 88.50 83 LEU A CA 1
ATOM 633 C C . LEU A 1 83 ? -2.991 9.135 -3.610 1.00 88.50 83 LEU A C 1
ATOM 635 O O . LEU A 1 83 ? -3.723 9.571 -4.500 1.00 88.50 83 LEU A O 1
ATOM 639 N N . LYS A 1 84 ? -1.731 9.519 -3.442 1.00 87.56 84 LYS A N 1
ATOM 640 C CA . LYS A 1 84 ? -0.951 10.268 -4.416 1.00 87.56 84 LYS A CA 1
ATOM 641 C C . LYS A 1 84 ? -0.105 9.272 -5.200 1.00 87.56 84 LYS A C 1
ATOM 643 O O . LYS A 1 84 ? 0.707 8.562 -4.612 1.00 87.56 84 LYS A O 1
ATOM 648 N N . LEU A 1 85 ? -0.343 9.206 -6.506 1.00 87.44 85 LEU A N 1
ATOM 649 C CA . LEU A 1 85 ? 0.388 8.360 -7.442 1.00 87.44 85 LEU A CA 1
ATOM 650 C C . LEU A 1 85 ? 1.263 9.252 -8.317 1.00 87.44 85 LEU A C 1
ATOM 652 O O . LEU A 1 85 ? 0.738 10.130 -9.005 1.00 87.44 85 LEU A O 1
ATOM 656 N N . GLU A 1 86 ? 2.572 9.031 -8.298 1.00 85.69 86 GLU A N 1
ATOM 657 C CA . GLU A 1 86 ? 3.525 9.783 -9.117 1.00 85.69 86 GLU A CA 1
ATOM 658 C C . GLU A 1 86 ? 4.222 8.850 -10.106 1.00 85.69 86 GLU A C 1
ATOM 660 O O . GLU A 1 86 ? 4.860 7.871 -9.717 1.00 85.69 86 GLU A O 1
ATOM 665 N N . GLY A 1 87 ? 4.078 9.135 -11.402 1.00 83.38 87 GLY A N 1
ATOM 666 C CA . GLY A 1 87 ? 4.718 8.347 -12.455 1.00 83.38 87 GLY A CA 1
ATOM 667 C C . GLY A 1 87 ? 6.192 8.711 -12.631 1.00 83.38 87 GLY A C 1
ATOM 668 O O . GLY A 1 87 ? 6.494 9.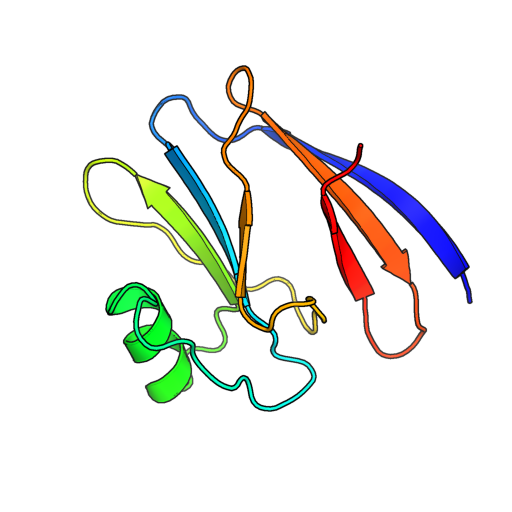792 -13.153 1.00 83.38 87 GLY A O 1
ATOM 669 N N . MET A 1 88 ? 7.082 7.780 -12.275 1.00 80.75 88 MET A N 1
ATOM 670 C CA . MET A 1 88 ? 8.542 7.922 -12.404 1.00 80.75 88 MET A CA 1
ATOM 671 C C . MET A 1 88 ? 9.103 7.292 -13.686 1.00 80.75 88 MET A C 1
ATOM 673 O O . MET A 1 88 ? 10.267 7.482 -14.016 1.00 80.75 88 MET A O 1
ATOM 677 N N . GLY A 1 89 ? 8.253 6.622 -14.465 1.00 78.69 89 GLY A N 1
ATOM 678 C CA . GLY A 1 89 ? 8.586 6.061 -15.772 1.00 78.69 89 GLY A CA 1
ATOM 679 C C . GLY A 1 89 ? 8.603 4.545 -15.764 1.00 78.69 89 GLY A C 1
ATOM 680 O O . GLY A 1 89 ? 7.754 3.930 -16.398 1.00 78.69 89 GLY A O 1
ATOM 681 N N . ASP A 1 90 ? 9.526 3.953 -15.016 1.00 78.56 90 ASP A N 1
ATOM 682 C CA . ASP A 1 90 ? 9.648 2.503 -14.827 1.00 78.56 90 ASP A CA 1
ATOM 683 C C . ASP A 1 90 ? 8.886 1.979 -13.593 1.00 78.56 90 ASP A C 1
ATOM 685 O O . ASP A 1 90 ? 8.685 0.769 -13.453 1.00 78.56 90 ASP A O 1
ATOM 689 N N . HIS A 1 91 ? 8.419 2.882 -12.727 1.00 80.56 91 HIS A N 1
ATOM 690 C CA . HIS A 1 91 ? 7.594 2.581 -11.560 1.00 80.56 91 HIS A CA 1
ATOM 691 C C . HIS A 1 91 ? 6.649 3.741 -11.199 1.00 80.56 91 HIS A C 1
ATOM 693 O O . HIS A 1 91 ? 6.703 4.840 -11.767 1.00 80.56 91 HIS A O 1
ATOM 699 N N . VAL A 1 92 ? 5.763 3.476 -10.236 1.00 83.50 92 VAL A N 1
ATOM 700 C CA . VAL A 1 92 ? 4.875 4.471 -9.624 1.00 83.50 92 VAL A CA 1
ATOM 701 C C . VAL A 1 92 ? 5.231 4.616 -8.152 1.00 83.50 92 VAL A C 1
ATOM 703 O O . VAL A 1 9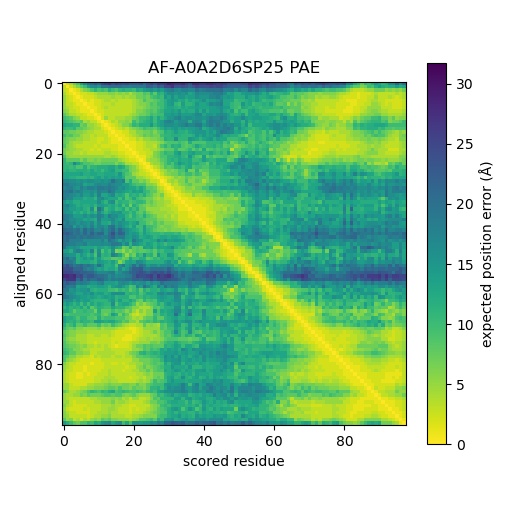2 ? 5.270 3.622 -7.426 1.00 83.50 92 VAL A O 1
ATOM 706 N N . VAL A 1 93 ? 5.452 5.850 -7.707 1.00 85.19 93 VAL A N 1
ATOM 707 C CA . VAL A 1 93 ? 5.615 6.164 -6.285 1.00 85.19 93 VAL A CA 1
ATOM 708 C C . VAL A 1 93 ? 4.240 6.369 -5.663 1.00 85.19 93 VAL A C 1
ATOM 710 O O . VAL A 1 93 ? 3.427 7.144 -6.178 1.00 85.19 93 VAL A O 1
ATOM 713 N N . ILE A 1 94 ? 3.976 5.670 -4.558 1.00 85.81 94 ILE A N 1
ATOM 714 C CA . ILE A 1 94 ? 2.720 5.761 -3.809 1.00 85.81 94 ILE A CA 1
ATOM 715 C C . ILE A 1 94 ? 2.971 6.471 -2.481 1.00 85.81 94 ILE A C 1
ATOM 717 O O . ILE A 1 94 ? 3.822 6.075 -1.688 1.00 85.81 94 ILE A O 1
ATOM 721 N N . SER A 1 95 ? 2.179 7.504 -2.207 1.00 86.75 95 SER A N 1
ATOM 722 C CA . SER A 1 95 ? 2.145 8.175 -0.906 1.00 86.75 95 SER A CA 1
ATOM 723 C C . SER A 1 95 ? 0.716 8.550 -0.510 1.00 86.75 95 SER A C 1
ATOM 725 O O . SER A 1 95 ? -0.221 8.467 -1.310 1.0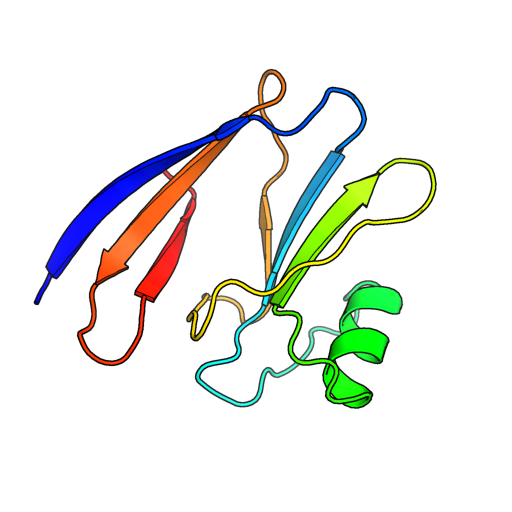0 86.75 95 SER A O 1
ATOM 727 N N . LYS A 1 96 ? 0.513 8.931 0.755 1.00 85.81 96 LYS A N 1
ATOM 728 C CA . LYS A 1 96 ? -0.783 9.433 1.224 1.00 85.81 96 LYS A CA 1
ATOM 729 C C . LYS A 1 96 ? -1.073 10.794 0.577 1.00 85.81 96 LYS A C 1
ATOM 731 O O . LYS A 1 96 ? -0.205 11.662 0.561 1.00 85.81 96 LYS A O 1
ATOM 736 N N . TRP A 1 97 ? -2.293 10.992 0.073 1.00 80.81 97 TRP A N 1
ATOM 737 C CA . TRP A 1 97 ? -2.755 12.318 -0.345 1.00 80.81 97 TRP A CA 1
ATOM 738 C C . TRP A 1 97 ? -3.090 13.149 0.904 1.00 80.81 97 TRP A C 1
ATOM 740 O O . TRP A 1 97 ? -3.980 12.754 1.663 1.00 80.81 97 TRP A O 1
ATOM 750 N N . ASN A 1 98 ? -2.360 14.248 1.126 1.00 66.06 98 ASN A N 1
ATOM 751 C CA . ASN A 1 98 ? -2.633 15.212 2.202 1.00 66.06 98 ASN A CA 1
ATOM 752 C C . ASN A 1 98 ? -3.746 16.190 1.818 1.00 66.06 98 ASN A C 1
ATOM 754 O O . ASN A 1 98 ? -3.846 16.544 0.619 1.00 66.06 98 ASN A O 1
#

Mean predicted aligned error: 10.0 Å

Sequence (98 aa):
FGSVIKKDIQVGDKVTKVCFVENFQNPSFPANVDPIIKDSILSNTGRNVFLLESIPKRSFSIGKISVNPDVLCISPVANRISLKLEGMGDHVVISKWN

Radius of gyration: 13.1 Å; Cα contacts (8 Å, |Δi|>4): 191; chains: 1; bounding box: 30×32×30 Å

Foldseek 3Di:
DWDKDKDKDQADPFFFKKKFAADLDDADDDPPDDVVCVVCVVVVVQWGIWTPGPPDIDTHHDPGEDEVPRMDMDGDDPRMFIWIWTDPPNYIYIDGDD

Secondary structure (DSSP, 8-state):
---EEEEEEE--TTEEEEEEE--SS-----TT--HHHHHHHHTT----EEEEESS---EE--S-EE-SSSEEEE--BTTEEEEEEEE-SSSEEEEE--